Protein AF-A0A0K2JGR6-F1 (afdb_monomer)

Solvent-accessible surface area (backbone atoms only — not comparable to full-atom values): 6038 Å² total; per-residue (Å²): 60,17,43,36,36,44,37,51,69,60,77,52,56,56,62,70,62,49,51,51,53,49,53,51,25,52,50,43,46,52,51,50,33,63,75,75,43,70,71,85,56,75,80,66,47,72,50,77,52,73,47,65,45,98,85,48,19,47,31,39,43,34,42,30,60,51,63,67,59,60,76,58,52,48,73,34,37,85,60,41,51,75,51,66,42,80,54,64,90,88,62,53,66,64,58,51,51,50,55,46,59,66,70,67,67,118

Foldseek 3Di:
DKKKKDFFPDQAQDPVVVVVLVVQLVVLLCVCCVVPVNPPCPPWDKDKDWDADPSNHIMIIMDIPDFDDLVSSCVSRVRDHMDMDDDDPPPCVVVVVVVCVVVVPD

Nearest PDB structures (foldseek):
  7mn2-assembly1_A  TM=6.459E-01  e=1.427E-01  Thermus thermophilus
  7m66-assembly2_D  TM=4.637E-01  e=2.101E-01  Enterococcus faecalis
  2y9h-assembly3_E  TM=5.640E-01  e=9.855E-01  Thermus thermophilus HB8
  6b7z-assembly1_B  TM=3.333E-01  e=1.051E+00  Homo sapiens
  5wob-assembly3_F  TM=3.753E-01  e=1.760E+00  Homo sapiens

Organism: NCBI:txid273035

Structure (mmCIF, N/CA/C/O backbone):
data_AF-A0A0K2JGR6-F1
#
_entry.id   AF-A0A0K2JGR6-F1
#
loop_
_atom_site.group_PDB
_atom_site.id
_atom_site.type_symbol
_atom_site.label_atom_id
_atom_site.label_alt_id
_atom_site.label_comp_id
_atom_site.label_asym_id
_atom_site.label_entity_id
_atom_site.label_seq_id
_atom_site.pdbx_PDB_ins_code
_atom_site.Cartn_x
_atom_site.Cartn_y
_atom_site.Cartn_z
_atom_site.occupancy
_atom_site.B_iso_or_equiv
_atom_site.auth_seq_id
_atom_site.auth_comp_id
_atom_site.auth_asym_id
_atom_site.auth_atom_id
_atom_site.pdbx_PDB_model_num
ATOM 1 N N . MET A 1 1 ? 9.116 0.556 -12.290 1.00 81.19 1 MET A N 1
ATOM 2 C CA . MET A 1 1 ? 7.791 0.968 -11.773 1.00 81.19 1 MET A CA 1
ATOM 3 C C . MET A 1 1 ? 7.024 -0.227 -11.216 1.00 81.19 1 MET A C 1
ATOM 5 O O . MET A 1 1 ? 7.173 -1.329 -11.735 1.00 81.19 1 MET A O 1
ATOM 9 N N . GLY A 1 2 ? 6.248 -0.042 -10.147 1.00 85.56 2 GLY A N 1
ATOM 10 C CA . GLY A 1 2 ? 5.436 -1.106 -9.543 1.00 85.56 2 GLY A CA 1
ATOM 11 C C . GLY A 1 2 ? 4.073 -0.604 -9.077 1.00 85.56 2 GLY A C 1
ATOM 12 O O . GLY A 1 2 ? 3.975 0.508 -8.556 1.00 85.56 2 GLY A O 1
ATOM 13 N 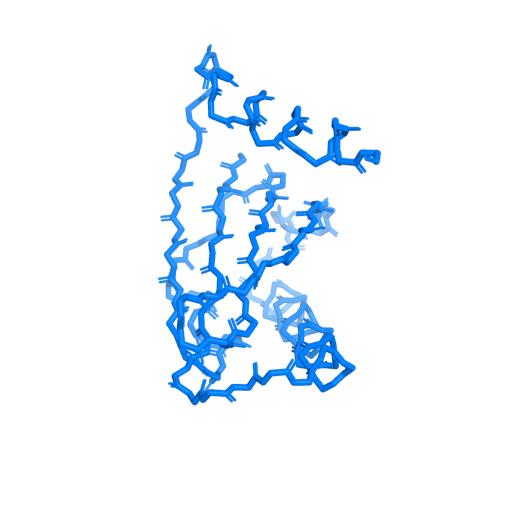N . PHE A 1 3 ? 3.038 -1.425 -9.260 1.00 89.56 3 PHE A N 1
ATOM 14 C CA . PHE A 1 3 ? 1.687 -1.154 -8.776 1.00 89.56 3 PHE A CA 1
ATOM 15 C C . PHE A 1 3 ? 1.401 -1.991 -7.535 1.00 89.56 3 PHE A C 1
ATOM 17 O O . PHE A 1 3 ? 1.279 -3.216 -7.604 1.00 89.56 3 PHE A O 1
ATOM 24 N N . LEU A 1 4 ? 1.285 -1.315 -6.398 1.00 92.62 4 LEU A N 1
ATOM 25 C CA . LEU A 1 4 ? 1.053 -1.924 -5.104 1.00 92.62 4 LEU A CA 1
ATOM 26 C C . LEU A 1 4 ? -0.360 -1.625 -4.617 1.00 92.62 4 LEU A C 1
ATOM 28 O O . LEU A 1 4 ? -0.773 -0.471 -4.557 1.00 92.62 4 LEU A O 1
ATOM 32 N N . THR A 1 5 ? -1.051 -2.655 -4.145 1.00 93.69 5 THR A N 1
ATOM 33 C CA . THR A 1 5 ? -2.258 -2.488 -3.340 1.00 93.69 5 THR A CA 1
ATOM 34 C C . THR A 1 5 ? -2.028 -2.916 -1.898 1.00 93.69 5 THR A C 1
ATOM 36 O O . THR A 1 5 ? -1.475 -3.999 -1.670 1.00 93.69 5 THR A O 1
ATOM 39 N N . LEU A 1 6 ? -2.492 -2.113 -0.939 1.00 96.31 6 LEU A N 1
ATOM 40 C CA . LEU A 1 6 ? -2.498 -2.440 0.488 1.00 96.31 6 LEU A CA 1
ATOM 41 C C . LEU A 1 6 ? -3.933 -2.623 0.971 1.00 96.31 6 LEU A C 1
ATOM 43 O O . LEU A 1 6 ? -4.771 -1.733 0.834 1.00 96.31 6 LEU A O 1
ATOM 47 N N . THR A 1 7 ? -4.191 -3.779 1.569 1.00 93.81 7 THR A N 1
ATOM 48 C CA . THR A 1 7 ? -5.49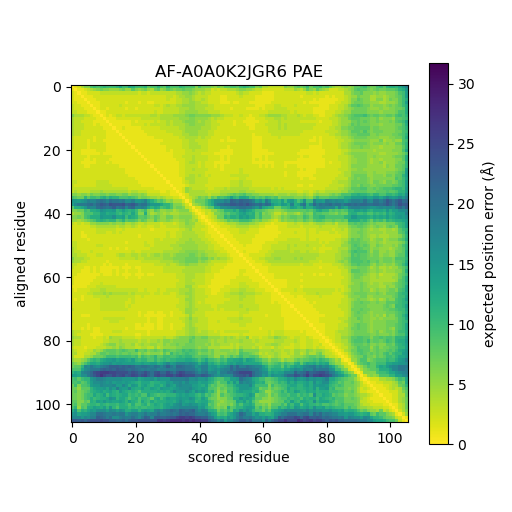8 -4.158 2.104 1.00 93.81 7 THR A CA 1
ATOM 49 C C . THR A 1 7 ? -5.369 -4.370 3.601 1.00 93.81 7 THR A C 1
ATOM 51 O O . THR A 1 7 ? -4.458 -5.070 4.047 1.00 93.81 7 THR A O 1
ATOM 54 N N . TYR A 1 8 ? -6.265 -3.780 4.387 1.00 96.56 8 TYR A N 1
ATOM 55 C CA . TYR A 1 8 ? -6.356 -4.116 5.806 1.00 96.56 8 TYR A CA 1
ATOM 56 C C . TYR A 1 8 ? -6.872 -5.544 5.988 1.00 96.56 8 TYR A C 1
ATOM 58 O O . TYR A 1 8 ? -7.711 -5.991 5.215 1.00 96.56 8 TYR A O 1
ATOM 66 N N . ALA A 1 9 ? -6.411 -6.262 7.008 1.00 95.12 9 ALA A N 1
ATOM 67 C CA . ALA A 1 9 ? -7.080 -7.485 7.454 1.00 95.12 9 ALA A CA 1
ATOM 68 C C . ALA A 1 9 ? -8.369 -7.117 8.212 1.00 95.12 9 ALA A C 1
ATOM 70 O O . ALA A 1 9 ? -9.461 -7.577 7.883 1.00 95.12 9 ALA A O 1
ATOM 71 N N . GLU A 1 10 ? -8.268 -6.169 9.143 1.00 94.56 10 GLU A N 1
ATOM 72 C CA . GLU A 1 10 ? -9.407 -5.597 9.867 1.00 94.56 10 GLU A CA 1
ATOM 73 C C . GLU A 1 10 ? -10.275 -4.686 8.985 1.00 94.56 10 GLU A C 1
ATOM 75 O O . GLU A 1 10 ? -9.843 -4.220 7.926 1.00 94.56 10 GLU A O 1
ATOM 80 N N . ASN A 1 11 ? -11.508 -4.407 9.419 1.00 95.62 11 ASN A N 1
ATOM 81 C CA . ASN A 1 11 ? -12.421 -3.505 8.713 1.00 95.62 11 ASN A CA 1
ATOM 82 C C . ASN A 1 11 ? -12.185 -2.032 9.093 1.00 95.62 11 ASN A C 1
ATOM 84 O O . ASN A 1 11 ? -13.036 -1.384 9.698 1.00 95.62 11 ASN A O 1
ATOM 88 N N . VAL A 1 12 ? -11.000 -1.500 8.787 1.00 96.44 12 VAL A N 1
ATOM 89 C CA . VAL A 1 12 ? -10.662 -0.099 9.091 1.00 96.44 12 VAL A CA 1
ATOM 90 C C . VAL A 1 12 ? -11.364 0.830 8.100 1.00 96.44 12 VAL A C 1
ATOM 92 O O . VAL A 1 12 ? -10.947 0.908 6.948 1.00 96.44 12 VAL A O 1
ATOM 95 N N . GLN A 1 13 ? -12.396 1.549 8.549 1.00 96.75 13 GLN A N 1
ATOM 96 C CA . GLN A 1 13 ? -13.168 2.485 7.710 1.00 96.75 13 GLN A CA 1
ATOM 97 C C . GLN A 1 13 ? -12.742 3.955 7.887 1.00 96.75 13 GLN A C 1
ATOM 99 O O . GLN A 1 13 ? -12.897 4.767 6.976 1.00 96.75 13 GLN A O 1
ATOM 104 N N . ASP A 1 14 ? -12.167 4.307 9.044 1.00 96.62 14 ASP A N 1
ATOM 105 C CA . ASP A 1 14 ? -11.699 5.669 9.317 1.00 96.62 14 ASP A CA 1
ATOM 106 C C . ASP A 1 14 ? -10.462 6.010 8.471 1.00 96.62 14 ASP A C 1
ATOM 108 O O . ASP A 1 14 ? -9.358 5.490 8.681 1.00 96.62 14 ASP A O 1
ATOM 112 N N . ILE A 1 15 ? -10.643 6.946 7.539 1.00 94.75 15 ILE A N 1
ATOM 113 C CA . ILE A 1 15 ? -9.591 7.411 6.640 1.00 94.75 15 ILE A CA 1
ATOM 114 C C . ILE A 1 15 ? -8.465 8.157 7.368 1.00 94.75 15 ILE A C 1
ATOM 116 O O . ILE A 1 15 ? -7.310 8.083 6.941 1.00 94.75 15 ILE A O 1
ATOM 120 N N . LYS A 1 16 ? -8.736 8.838 8.490 1.00 96.56 16 LYS A N 1
ATOM 121 C CA . LYS A 1 16 ? -7.691 9.530 9.265 1.00 96.56 16 LYS A CA 1
ATOM 122 C C . LYS A 1 16 ? -6.739 8.513 9.886 1.00 96.56 16 LYS A C 1
ATOM 124 O O . LYS A 1 16 ? -5.5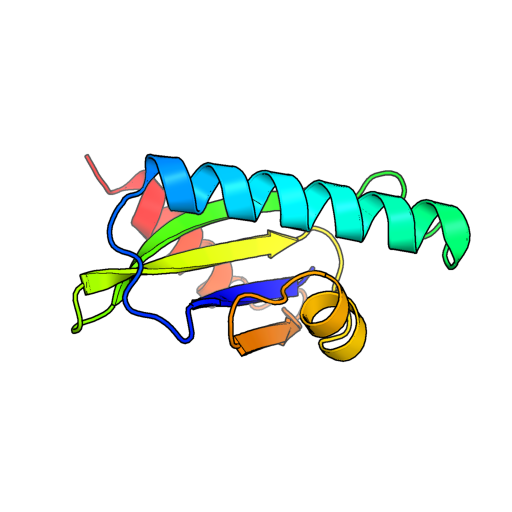18 8.631 9.712 1.00 96.56 16 LYS A O 1
ATOM 129 N N . LYS A 1 17 ? -7.290 7.476 10.528 1.00 97.06 17 LYS A N 1
ATOM 130 C CA . LYS A 1 17 ? -6.525 6.326 11.034 1.00 97.06 17 LYS A CA 1
ATOM 131 C C . LYS A 1 17 ? -5.784 5.615 9.903 1.00 97.06 17 LYS A C 1
ATOM 133 O O . LYS A 1 17 ? -4.587 5.345 10.025 1.00 97.06 17 LYS A O 1
ATOM 138 N N . ALA A 1 18 ? -6.449 5.382 8.772 1.00 96.75 18 ALA A N 1
ATOM 139 C CA . ALA A 1 18 ? -5.828 4.698 7.647 1.00 96.75 18 ALA A CA 1
ATOM 140 C C . ALA A 1 18 ? -4.640 5.480 7.057 1.00 96.75 18 ALA A C 1
ATOM 142 O O . ALA A 1 18 ? -3.583 4.900 6.801 1.00 96.75 18 ALA A O 1
ATOM 143 N N . ASN A 1 19 ? -4.770 6.800 6.909 1.00 95.75 19 ASN A N 1
ATOM 144 C CA . ASN A 1 19 ? -3.689 7.672 6.450 1.00 95.75 19 ASN A CA 1
ATOM 145 C C . ASN A 1 19 ? -2.525 7.725 7.447 1.00 95.75 19 ASN A C 1
ATOM 147 O O . ASN A 1 19 ? -1.364 7.798 7.038 1.00 95.75 19 ASN A O 1
ATOM 151 N N . HIS A 1 20 ? -2.803 7.669 8.752 1.00 97.69 20 HIS A N 1
ATOM 152 C CA . HIS A 1 20 ? -1.753 7.555 9.763 1.00 97.69 20 HIS A CA 1
ATOM 153 C C . HIS A 1 20 ? -0.937 6.264 9.584 1.00 97.69 20 HIS A C 1
ATOM 155 O O . HIS A 1 20 ? 0.291 6.319 9.491 1.00 97.69 20 HIS A O 1
ATOM 161 N N . HIS A 1 21 ? -1.601 5.115 9.445 1.00 98.00 21 HIS A N 1
ATOM 162 C CA . HIS A 1 21 ? -0.935 3.840 9.163 1.00 98.00 21 HIS A CA 1
ATOM 163 C C . HIS A 1 21 ? -0.148 3.857 7.847 1.00 98.00 21 HIS A C 1
ATOM 165 O O . HIS A 1 21 ? 0.966 3.333 7.794 1.00 98.00 21 HIS A O 1
ATOM 171 N N . PHE A 1 22 ? -0.683 4.493 6.801 1.00 96.94 22 PHE A N 1
ATOM 172 C CA . PHE A 1 22 ? 0.020 4.649 5.530 1.00 96.94 22 PHE A CA 1
ATOM 173 C C . PHE A 1 22 ? 1.318 5.461 5.683 1.00 96.94 22 PHE A C 1
ATOM 175 O O . PHE A 1 22 ? 2.373 5.042 5.203 1.00 96.94 22 PHE A O 1
ATOM 182 N N . ARG A 1 23 ? 1.302 6.569 6.438 1.00 96.38 23 ARG A N 1
ATOM 183 C CA . ARG A 1 23 ? 2.530 7.329 6.747 1.00 96.38 23 ARG A CA 1
ATOM 184 C C . ARG A 1 23 ? 3.551 6.487 7.513 1.00 96.38 23 ARG A C 1
ATOM 186 O O . ARG A 1 23 ? 4.744 6.541 7.211 1.00 96.38 23 ARG A O 1
ATOM 193 N N . LEU A 1 24 ? 3.098 5.679 8.475 1.00 97.81 24 LEU A N 1
ATOM 194 C CA . LEU A 1 24 ? 3.971 4.747 9.198 1.00 97.81 24 LEU A CA 1
ATOM 195 C C . LEU A 1 24 ? 4.584 3.694 8.270 1.00 97.81 24 LEU A C 1
ATOM 197 O O . LEU A 1 24 ? 5.763 3.373 8.415 1.00 97.81 24 LEU A O 1
ATOM 201 N N . PHE A 1 25 ? 3.812 3.185 7.312 1.00 96.88 25 PHE A N 1
ATOM 202 C CA . PHE A 1 25 ? 4.296 2.266 6.288 1.00 96.88 25 PHE A CA 1
ATOM 203 C C . PHE A 1 25 ? 5.417 2.882 5.449 1.00 96.88 25 PHE A C 1
ATOM 205 O O . PHE A 1 25 ? 6.497 2.294 5.380 1.00 96.88 25 PHE A O 1
ATOM 212 N N . ILE A 1 26 ? 5.216 4.085 4.900 1.00 94.81 26 ILE A N 1
ATOM 213 C CA . ILE A 1 26 ? 6.252 4.794 4.130 1.00 94.81 26 ILE A CA 1
ATOM 214 C C . ILE A 1 26 ? 7.500 5.037 4.989 1.00 94.81 26 ILE A C 1
ATOM 216 O O . ILE A 1 26 ? 8.620 4.804 4.536 1.00 94.81 26 ILE A O 1
ATOM 220 N N . ARG A 1 27 ? 7.333 5.409 6.264 1.00 94.31 27 ARG A N 1
ATOM 221 C CA . ARG A 1 27 ? 8.462 5.586 7.191 1.00 94.31 27 ARG A CA 1
ATOM 222 C C . ARG A 1 27 ? 9.251 4.289 7.409 1.00 94.31 27 ARG A C 1
ATOM 224 O O . ARG A 1 27 ? 10.479 4.309 7.345 1.00 94.31 27 ARG A O 1
ATOM 231 N N . ARG A 1 28 ? 8.569 3.161 7.644 1.00 95.12 28 ARG A N 1
ATOM 232 C CA . ARG A 1 28 ? 9.207 1.836 7.795 1.00 95.12 28 ARG A CA 1
ATOM 233 C C . ARG A 1 28 ? 9.926 1.413 6.516 1.00 95.12 28 ARG A C 1
ATOM 235 O O . ARG A 1 28 ? 11.018 0.857 6.591 1.00 95.12 28 ARG A O 1
ATOM 242 N N . LEU A 1 29 ? 9.324 1.694 5.365 1.00 93.25 29 LEU A N 1
ATOM 243 C CA . LEU A 1 29 ? 9.880 1.389 4.054 1.00 93.25 29 LEU A CA 1
ATOM 244 C C . LEU A 1 29 ? 11.170 2.185 3.793 1.00 93.25 29 LEU A C 1
ATOM 246 O O . LEU A 1 29 ? 12.197 1.600 3.449 1.00 93.25 29 LEU A O 1
ATOM 250 N N . ASN A 1 30 ? 11.155 3.492 4.065 1.00 90.56 30 ASN A N 1
ATOM 251 C CA . ASN A 1 30 ? 12.333 4.356 3.954 1.00 90.56 30 ASN A CA 1
ATOM 252 C C . ASN A 1 30 ? 13.458 3.912 4.897 1.00 90.56 30 ASN A C 1
ATOM 254 O O . ASN A 1 30 ? 14.615 3.819 4.484 1.00 90.56 30 ASN A O 1
ATOM 258 N N . TYR A 1 31 ? 13.121 3.571 6.145 1.00 91.25 31 TYR A N 1
ATOM 259 C CA . TYR A 1 31 ? 14.090 3.028 7.098 1.00 91.25 31 TYR A CA 1
ATOM 260 C C . TYR A 1 31 ? 14.710 1.714 6.598 1.00 91.25 31 TYR A C 1
ATOM 262 O O . TYR A 1 31 ? 15.932 1.552 6.625 1.00 91.25 31 TYR A O 1
ATOM 270 N N . TYR A 1 32 ? 13.888 0.792 6.084 1.00 91.25 32 TYR A N 1
ATOM 271 C CA . TYR A 1 32 ? 14.366 -0.469 5.519 1.00 91.25 32 TYR A CA 1
ATOM 272 C C . TYR A 1 32 ? 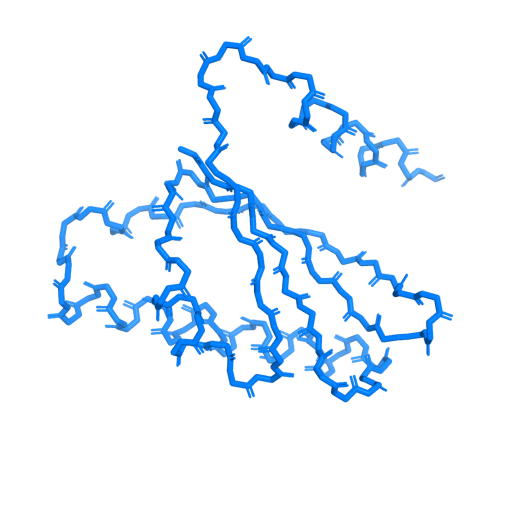15.367 -0.233 4.378 1.00 91.25 32 TYR A C 1
ATOM 274 O O . TYR A 1 32 ? 16.431 -0.856 4.342 1.00 91.25 32 TYR A O 1
ATOM 282 N N . PHE A 1 33 ? 15.074 0.692 3.462 1.00 89.88 33 PHE A N 1
ATOM 283 C CA . PHE A 1 33 ? 15.973 0.979 2.345 1.00 89.88 33 PHE A CA 1
ATOM 284 C C . PHE A 1 33 ? 17.256 1.699 2.756 1.00 89.88 33 PHE A C 1
ATOM 286 O O . PHE A 1 33 ? 18.325 1.327 2.266 1.00 89.88 33 PHE A O 1
ATOM 293 N N . SER A 1 34 ? 17.174 2.644 3.694 1.00 86.94 34 SER A N 1
ATOM 294 C CA . SER A 1 34 ? 18.348 3.309 4.272 1.00 86.94 34 SER A CA 1
ATOM 295 C C . SER A 1 34 ? 19.311 2.306 4.921 1.00 86.94 34 SER A C 1
ATOM 297 O O . SER A 1 34 ? 20.526 2.392 4.740 1.00 86.94 34 SER A O 1
ATOM 299 N N . LYS A 1 35 ? 18.778 1.296 5.618 1.00 84.69 35 LYS A N 1
ATOM 300 C CA . LYS A 1 35 ? 19.593 0.289 6.306 1.00 84.69 35 LYS A CA 1
ATOM 301 C C . LYS A 1 35 ? 20.163 -0.782 5.369 1.00 84.69 35 LYS A C 1
ATOM 303 O O . LYS A 1 35 ? 21.319 -1.158 5.531 1.00 84.69 35 LYS A O 1
ATOM 308 N N . TYR A 1 36 ? 19.381 -1.268 4.398 1.00 79.06 36 TYR A N 1
ATOM 309 C CA . TYR A 1 36 ? 19.706 -2.505 3.665 1.00 79.06 36 TYR A CA 1
ATOM 310 C C . TYR A 1 36 ? 19.909 -2.353 2.145 1.00 79.06 36 TYR A C 1
ATOM 312 O O . TYR A 1 36 ? 20.346 -3.306 1.499 1.00 79.06 36 TYR A O 1
ATOM 320 N N . LYS A 1 37 ? 19.562 -1.214 1.528 1.00 67.94 37 LYS A N 1
ATOM 321 C CA . LYS A 1 37 ? 19.542 -1.048 0.054 1.00 67.94 37 LYS A CA 1
ATOM 322 C C . LYS A 1 37 ? 19.999 0.352 -0.395 1.00 67.94 37 LYS A C 1
ATOM 324 O O . LYS A 1 37 ? 19.483 0.844 -1.398 1.00 67.94 37 LYS A O 1
ATOM 329 N N . LYS A 1 38 ? 20.962 0.947 0.331 1.00 60.97 38 LYS A N 1
ATOM 330 C CA . LYS A 1 38 ? 21.371 2.375 0.394 1.00 60.97 38 LYS A CA 1
ATOM 331 C C . LYS A 1 38 ? 21.294 3.253 -0.874 1.00 60.97 38 LYS A C 1
ATOM 333 O O . LYS A 1 38 ? 21.188 4.460 -0.713 1.00 60.97 38 LYS A O 1
ATOM 338 N N . ASN A 1 39 ? 21.260 2.706 -2.093 1.00 66.31 39 ASN A N 1
ATOM 339 C CA . ASN A 1 39 ? 21.289 3.493 -3.332 1.00 66.31 39 ASN A CA 1
ATOM 340 C C . ASN A 1 39 ? 20.079 3.309 -4.274 1.00 66.31 39 ASN A C 1
ATOM 342 O O . ASN A 1 39 ? 19.754 4.240 -4.997 1.00 66.31 39 ASN A O 1
ATOM 346 N N . LYS A 1 40 ? 19.370 2.165 -4.279 1.00 71.19 40 LYS A N 1
ATOM 347 C CA . LYS A 1 40 ? 18.326 1.905 -5.304 1.00 71.19 40 LYS A CA 1
ATOM 348 C C . LYS A 1 40 ? 17.022 2.686 -5.080 1.00 71.19 40 LYS A C 1
ATOM 350 O O . LYS A 1 40 ? 16.318 2.991 -6.030 1.00 71.19 40 LYS A O 1
ATOM 355 N N . TYR A 1 41 ? 16.686 2.979 -3.825 1.00 76.12 41 TYR A N 1
ATOM 356 C CA . TYR A 1 41 ? 15.381 3.541 -3.448 1.00 76.12 41 TYR A CA 1
ATOM 357 C C . TYR A 1 41 ? 15.486 4.919 -2.781 1.00 76.12 41 TYR A C 1
ATOM 359 O O . TYR A 1 41 ? 14.535 5.357 -2.140 1.00 76.12 41 TYR A O 1
ATOM 367 N N . LYS A 1 42 ? 16.642 5.588 -2.892 1.00 71.38 42 LYS A N 1
ATOM 368 C CA . LYS A 1 42 ? 16.892 6.894 -2.260 1.00 71.38 42 LYS A CA 1
ATOM 369 C C . LYS A 1 42 ? 15.902 7.964 -2.745 1.00 71.38 42 LYS A C 1
ATOM 371 O O . LYS A 1 42 ? 15.428 8.749 -1.934 1.00 71.38 42 LYS A O 1
ATOM 376 N N . ASP A 1 43 ? 15.516 7.893 -4.018 1.00 79.44 43 ASP A N 1
ATOM 377 C CA . ASP A 1 43 ? 14.590 8.825 -4.674 1.00 79.44 43 ASP A CA 1
ATOM 378 C C . ASP A 1 43 ? 13.261 8.151 -5.059 1.00 79.44 43 ASP A C 1
ATOM 380 O O . ASP A 1 43 ? 12.661 8.453 -6.093 1.00 79.44 43 ASP A O 1
ATOM 384 N N . LEU A 1 44 ? 12.799 7.194 -4.244 1.00 85.75 44 LEU A N 1
ATOM 385 C CA . LEU A 1 44 ? 11.558 6.460 -4.489 1.00 85.75 44 LEU A CA 1
ATOM 386 C C . LEU A 1 44 ? 10.336 7.393 -4.423 1.00 85.75 44 LEU A C 1
ATOM 388 O O . LEU A 1 44 ? 9.784 7.668 -3.357 1.00 85.75 44 LEU A O 1
ATOM 392 N N . LYS A 1 45 ? 9.871 7.837 -5.590 1.00 88.50 45 LYS A N 1
ATOM 393 C CA . LYS A 1 45 ? 8.622 8.593 -5.758 1.00 88.50 45 LYS A CA 1
ATOM 394 C C . LYS A 1 45 ? 7.421 7.654 -5.805 1.00 88.50 45 LYS A C 1
ATOM 396 O O . LYS A 1 45 ? 7.539 6.539 -6.330 1.00 88.50 45 LYS A O 1
ATOM 401 N N . TYR A 1 46 ? 6.275 8.121 -5.313 1.00 91.31 46 TYR A N 1
ATOM 402 C CA . TYR A 1 46 ? 5.014 7.393 -5.400 1.00 91.31 46 TYR A CA 1
ATOM 403 C C . TYR A 1 46 ? 3.804 8.311 -5.584 1.00 91.31 46 TYR A C 1
ATOM 405 O O . TYR A 1 46 ? 3.815 9.463 -5.158 1.00 91.31 46 TYR A O 1
ATOM 413 N N . LEU A 1 47 ? 2.752 7.762 -6.188 1.00 90.12 47 LEU A N 1
ATOM 414 C CA . LEU A 1 47 ? 1.395 8.310 -6.196 1.00 90.12 47 LEU A CA 1
ATOM 415 C C . LEU A 1 47 ? 0.488 7.344 -5.444 1.00 90.12 47 LEU A C 1
ATOM 417 O O . LEU A 1 47 ? 0.631 6.132 -5.601 1.00 90.12 47 LEU A O 1
ATOM 421 N N . VAL A 1 48 ? -0.437 7.861 -4.640 1.00 91.69 48 VAL A N 1
ATOM 422 C CA . VAL A 1 48 ? -1.370 7.042 -3.860 1.00 91.69 48 VAL A CA 1
ATOM 423 C C . VAL A 1 48 ? -2.789 7.567 -4.008 1.00 91.69 48 VAL A C 1
ATOM 425 O O . VAL A 1 48 ? -3.016 8.773 -3.987 1.00 91.69 48 VAL A O 1
ATOM 428 N N . ALA A 1 49 ? -3.739 6.649 -4.122 1.00 91.06 49 ALA A N 1
ATOM 429 C CA . ALA A 1 49 ? -5.145 6.921 -3.879 1.00 91.06 49 ALA A CA 1
ATOM 430 C C . ALA A 1 49 ? -5.720 5.828 -2.974 1.00 91.06 49 ALA A C 1
ATOM 432 O O . ALA A 1 49 ? -5.109 4.772 -2.783 1.00 91.06 49 ALA A O 1
ATOM 433 N N . TYR A 1 50 ? -6.886 6.092 -2.395 1.00 92.50 50 TYR A N 1
ATOM 434 C CA . TYR A 1 50 ? -7.603 5.116 -1.590 1.00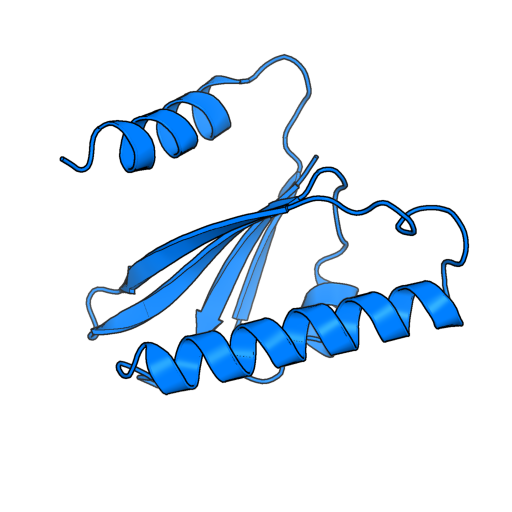 92.50 50 TYR A CA 1
ATOM 435 C C . TYR A 1 50 ? -9.025 4.924 -2.108 1.00 92.50 50 TYR A C 1
ATOM 437 O O . TYR A 1 50 ? -9.629 5.834 -2.679 1.00 92.50 50 TYR A O 1
ATOM 445 N N . GLU A 1 51 ? -9.549 3.728 -1.881 1.00 92.50 51 GLU A N 1
ATOM 446 C CA . GLU A 1 51 ? -10.939 3.353 -2.119 1.00 92.50 51 GLU A CA 1
ATOM 447 C C . GLU A 1 51 ? -11.458 2.552 -0.933 1.00 92.50 51 GLU A C 1
ATOM 449 O O . GLU A 1 51 ? -10.694 2.151 -0.056 1.00 92.50 51 GLU A O 1
ATOM 454 N N . TYR A 1 52 ? -12.761 2.309 -0.908 1.00 94.06 52 TYR A N 1
ATOM 455 C CA . TYR A 1 52 ? -13.373 1.413 0.057 1.00 94.06 52 TYR A CA 1
ATOM 456 C C . TYR A 1 52 ? -13.642 0.067 -0.612 1.00 94.06 52 TYR A C 1
ATOM 458 O O . TYR A 1 52 ? -14.179 0.010 -1.717 1.00 94.06 52 TYR A O 1
ATOM 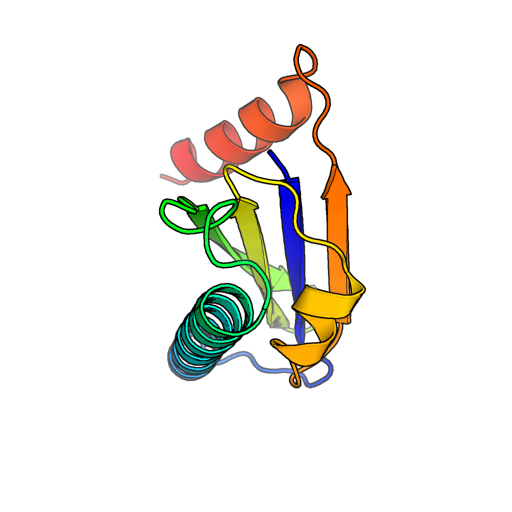466 N N . GLN A 1 53 ? -13.261 -1.026 0.047 1.00 93.19 53 GLN A N 1
ATOM 467 C CA . GLN A 1 53 ? -13.691 -2.365 -0.353 1.00 93.19 53 GLN A CA 1
ATOM 468 C C . GLN A 1 53 ? -15.203 -2.523 -0.133 1.00 93.19 53 GLN A C 1
ATOM 470 O O . GLN A 1 53 ? -15.787 -1.783 0.653 1.00 93.19 53 GLN A O 1
ATOM 475 N N . ASN A 1 54 ? -15.819 -3.564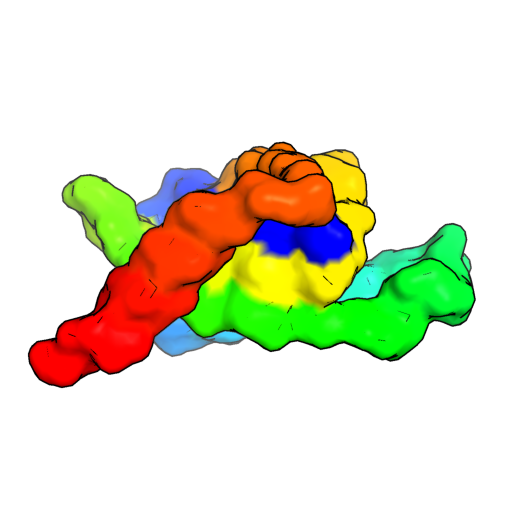 -0.706 1.00 93.69 54 ASN A N 1
ATOM 476 C CA . ASN A 1 54 ? -17.248 -3.865 -0.502 1.00 93.69 54 ASN A CA 1
ATOM 477 C C . ASN A 1 54 ? -17.654 -3.953 0.982 1.00 93.69 54 ASN A C 1
ATOM 479 O O . ASN A 1 54 ? -18.777 -3.630 1.339 1.00 93.69 54 ASN A O 1
ATOM 483 N N . ARG A 1 55 ? -16.728 -4.362 1.859 1.00 94.12 55 ARG A N 1
ATOM 484 C CA . ARG A 1 55 ? -16.941 -4.437 3.317 1.00 94.12 55 ARG A CA 1
ATOM 485 C C . ARG A 1 55 ? -16.790 -3.099 4.064 1.00 94.12 55 ARG A C 1
ATOM 487 O O . ARG A 1 55 ? -16.912 -3.079 5.285 1.00 94.12 55 ARG A O 1
ATOM 494 N N . GLY A 1 56 ? -16.456 -2.016 3.362 1.00 93.69 56 GLY A N 1
ATOM 495 C CA . GLY A 1 56 ? -16.217 -0.679 3.919 1.00 93.69 56 GLY A CA 1
ATOM 496 C C . GLY A 1 56 ? -14.773 -0.394 4.347 1.00 93.69 56 GLY A C 1
ATOM 497 O O . GLY A 1 56 ? -14.470 0.726 4.739 1.00 93.69 56 GLY A O 1
ATOM 498 N N . ALA A 1 57 ? -13.859 -1.366 4.268 1.00 96.12 57 ALA A N 1
ATOM 499 C CA . ALA A 1 57 ? -12.466 -1.160 4.661 1.00 96.12 57 ALA A CA 1
ATOM 500 C C . ALA A 1 57 ? -11.723 -0.279 3.652 1.00 96.12 57 ALA A C 1
ATOM 502 O O . ALA A 1 57 ? -11.835 -0.495 2.444 1.00 96.12 57 ALA A O 1
ATOM 503 N N . VAL A 1 58 ? -10.898 0.647 4.138 1.00 95.88 58 VAL A N 1
ATOM 504 C CA . VAL A 1 58 ? -9.993 1.443 3.302 1.00 95.88 58 VAL A CA 1
ATOM 505 C C . VAL A 1 58 ? -9.004 0.519 2.578 1.00 95.88 58 VAL A C 1
ATOM 507 O O . VAL A 1 58 ? -8.458 -0.426 3.146 1.00 95.88 58 VAL A O 1
ATOM 510 N N . HIS A 1 59 ? -8.746 0.796 1.311 1.00 95.00 59 HIS A N 1
ATOM 511 C CA . HIS A 1 59 ? -7.829 0.059 0.457 1.00 95.00 59 HIS A CA 1
ATOM 512 C C . HIS A 1 59 ? -6.971 1.054 -0.313 1.00 95.00 59 HIS A C 1
ATOM 514 O O . HIS A 1 59 ? -7.499 1.928 -0.997 1.00 95.00 59 HIS A O 1
ATOM 520 N N . PHE A 1 60 ? -5.650 0.941 -0.192 1.00 94.88 60 PHE A N 1
ATOM 521 C CA . PHE A 1 60 ? -4.734 1.849 -0.877 1.00 94.88 60 PHE A CA 1
ATOM 522 C C . PHE A 1 60 ? -4.260 1.244 -2.184 1.00 94.88 60 PHE A C 1
ATOM 524 O O . PHE A 1 60 ? -3.827 0.093 -2.223 1.00 94.88 60 PHE A O 1
ATOM 531 N N . HIS A 1 61 ? -4.236 2.072 -3.213 1.00 92.56 61 HIS A N 1
ATOM 532 C CA . HIS A 1 61 ? -3.606 1.792 -4.486 1.00 92.56 61 HIS A CA 1
ATOM 533 C C . HIS A 1 61 ? -2.443 2.765 -4.681 1.00 92.56 61 HIS A C 1
ATOM 535 O O . HIS A 1 61 ? -2.591 3.979 -4.530 1.00 92.56 61 HIS A O 1
ATOM 541 N N . ILE A 1 62 ? -1.264 2.227 -4.968 1.00 91.75 62 ILE A N 1
ATOM 542 C CA . ILE A 1 62 ? -0.011 2.972 -4.959 1.00 91.75 62 ILE A CA 1
ATOM 543 C C . ILE A 1 62 ? 0.769 2.641 -6.225 1.00 91.75 62 ILE A C 1
ATOM 545 O O . ILE A 1 62 ? 0.982 1.474 -6.550 1.00 91.75 62 ILE A O 1
ATOM 549 N N . ILE A 1 63 ? 1.250 3.670 -6.911 1.00 89.88 63 ILE A N 1
ATOM 550 C CA . ILE A 1 63 ? 2.208 3.531 -8.005 1.00 89.88 63 ILE A CA 1
ATOM 551 C C . ILE A 1 63 ? 3.555 4.000 -7.480 1.00 89.88 63 ILE A C 1
ATOM 553 O O . ILE A 1 63 ? 3.716 5.177 -7.168 1.00 89.88 63 ILE A O 1
ATOM 557 N N . PHE A 1 64 ? 4.520 3.092 -7.399 1.00 89.50 64 PHE A N 1
ATOM 558 C CA . PHE A 1 64 ? 5.907 3.418 -7.090 1.00 89.50 64 PHE A CA 1
ATOM 559 C C . PHE A 1 64 ? 6.724 3.542 -8.371 1.00 89.50 64 PHE A C 1
ATOM 561 O O . PHE A 1 64 ? 6.616 2.705 -9.268 1.00 89.50 64 PHE A O 1
ATOM 568 N N . SER A 1 65 ? 7.610 4.537 -8.417 1.00 86.69 65 SER A N 1
ATOM 569 C CA . SER A 1 65 ? 8.621 4.693 -9.479 1.00 86.69 65 SER A CA 1
ATOM 570 C C . SER A 1 65 ? 9.460 3.422 -9.680 1.00 86.69 65 SER A C 1
ATOM 572 O O . SER A 1 65 ? 9.723 3.032 -10.816 1.00 86.69 65 SER A O 1
ATOM 574 N N . GLU A 1 66 ? 9.735 2.681 -8.604 1.00 87.50 66 GLU A N 1
ATOM 575 C CA . GLU A 1 66 ? 10.445 1.400 -8.622 1.00 87.50 66 GLU A CA 1
ATOM 576 C C . GLU A 1 66 ? 9.573 0.233 -8.152 1.00 87.50 66 GLU A C 1
ATOM 578 O O . GLU A 1 66 ? 8.676 0.386 -7.325 1.00 87.50 66 GLU A O 1
ATOM 583 N N . TYR A 1 67 ? 9.856 -0.969 -8.659 1.00 88.75 67 TYR A N 1
ATOM 584 C CA . TYR A 1 67 ? 9.216 -2.179 -8.142 1.00 88.75 67 TYR A CA 1
ATOM 585 C C . TYR A 1 67 ? 9.793 -2.545 -6.768 1.00 88.75 67 TYR A C 1
ATOM 587 O O . TYR A 1 67 ? 11.009 -2.563 -6.578 1.00 88.75 67 TYR A O 1
ATOM 595 N N . ILE A 1 68 ? 8.915 -2.892 -5.823 1.00 90.19 68 ILE A N 1
ATOM 596 C CA . ILE A 1 68 ? 9.284 -3.244 -4.448 1.00 90.19 68 ILE A CA 1
ATOM 597 C C . ILE A 1 68 ? 8.886 -4.695 -4.168 1.00 90.19 68 ILE A C 1
ATOM 599 O O . ILE A 1 68 ? 7.703 -5.023 -4.226 1.00 90.19 68 ILE A O 1
ATOM 603 N N . PRO A 1 69 ? 9.814 -5.586 -3.792 1.00 91.19 69 PRO A N 1
ATOM 604 C CA . PRO A 1 69 ? 9.459 -6.975 -3.518 1.00 91.19 69 PRO A CA 1
ATOM 605 C C . PRO A 1 69 ? 8.381 -7.111 -2.431 1.00 91.19 69 PRO A C 1
ATOM 607 O O . PRO A 1 69 ? 8.493 -6.499 -1.366 1.00 91.19 69 PRO A O 1
ATOM 610 N N . ASN A 1 70 ? 7.387 -7.982 -2.651 1.00 92.25 70 ASN A N 1
ATOM 611 C CA . ASN A 1 70 ? 6.282 -8.221 -1.706 1.00 92.25 70 ASN A CA 1
ATOM 612 C C . ASN A 1 70 ? 6.764 -8.543 -0.282 1.00 92.25 70 ASN A C 1
ATOM 614 O O . ASN A 1 70 ? 6.168 -8.078 0.684 1.00 92.25 70 ASN A O 1
ATOM 618 N N . LYS A 1 71 ? 7.879 -9.273 -0.144 1.00 92.56 71 LYS A N 1
ATOM 619 C CA . LYS A 1 71 ? 8.487 -9.599 1.158 1.00 92.56 71 LYS A CA 1
ATOM 620 C C . LYS A 1 71 ? 8.921 -8.356 1.943 1.00 92.56 71 LYS A C 1
ATOM 622 O O . LYS A 1 71 ? 8.881 -8.369 3.167 1.00 92.56 71 LYS A O 1
ATOM 627 N N . VAL A 1 72 ? 9.352 -7.293 1.262 1.00 93.25 72 VAL A N 1
ATOM 628 C CA . VAL A 1 72 ? 9.708 -6.019 1.908 1.00 93.25 72 VAL A CA 1
ATOM 629 C C . VAL A 1 72 ? 8.442 -5.281 2.320 1.00 93.25 72 VAL A C 1
ATOM 631 O O . VAL A 1 72 ? 8.334 -4.851 3.463 1.00 93.25 72 VAL A O 1
ATOM 634 N N . VAL A 1 73 ? 7.465 -5.198 1.414 1.00 95.12 73 VAL A N 1
ATOM 635 C CA . VAL A 1 73 ? 6.185 -4.533 1.685 1.00 95.12 73 VAL A CA 1
ATOM 636 C C . VAL A 1 73 ? 5.489 -5.151 2.895 1.00 95.12 73 VAL A C 1
ATOM 638 O O . VAL A 1 73 ? 5.120 -4.419 3.805 1.00 95.12 73 VAL A O 1
ATOM 641 N N . SER A 1 74 ? 5.388 -6.480 2.948 1.00 94.38 74 SER A N 1
ATOM 642 C CA . SER A 1 74 ? 4.761 -7.212 4.054 1.00 94.38 74 SER A CA 1
ATOM 643 C C . SER A 1 74 ? 5.428 -6.916 5.405 1.00 94.38 74 SER A C 1
ATOM 645 O O . SER A 1 74 ? 4.740 -6.665 6.389 1.00 94.38 74 SER A O 1
ATOM 647 N N . LYS A 1 75 ? 6.766 -6.816 5.458 1.00 94.19 75 LYS A N 1
ATOM 648 C CA . LYS A 1 75 ? 7.482 -6.412 6.685 1.00 94.19 75 LYS A CA 1
ATOM 649 C C . LYS A 1 75 ? 7.158 -4.982 7.129 1.00 94.19 75 LYS A C 1
ATOM 651 O O . LYS A 1 75 ? 7.217 -4.679 8.318 1.00 94.19 75 LYS A O 1
ATOM 656 N N . CYS A 1 76 ? 6.863 -4.086 6.190 1.00 95.31 76 CYS A N 1
ATOM 657 C CA . CYS A 1 76 ? 6.562 -2.683 6.476 1.00 95.31 76 CYS A CA 1
ATOM 658 C C . CYS A 1 76 ? 5.059 -2.427 6.708 1.00 95.31 76 CYS A C 1
ATOM 660 O O . CYS A 1 76 ? 4.708 -1.422 7.338 1.00 95.31 76 CYS A O 1
ATOM 662 N N . TRP A 1 77 ? 4.187 -3.316 6.221 1.00 96.94 77 TRP A N 1
ATOM 663 C CA . TRP A 1 77 ? 2.726 -3.249 6.312 1.00 96.94 77 TRP A CA 1
ATOM 664 C C . TRP A 1 77 ? 2.168 -4.346 7.236 1.00 96.94 77 TRP A C 1
ATOM 666 O O . TRP A 1 77 ? 1.693 -5.374 6.760 1.00 96.94 77 TRP A 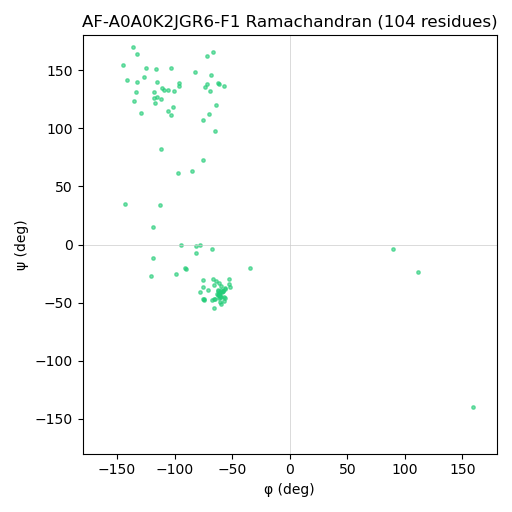O 1
ATOM 676 N N . PRO A 1 78 ? 2.169 -4.138 8.564 1.00 95.94 78 PRO A N 1
ATOM 677 C CA . PRO A 1 78 ? 1.691 -5.140 9.516 1.00 95.94 78 PRO A CA 1
ATOM 678 C C . PRO A 1 78 ? 0.158 -5.216 9.613 1.00 95.94 78 PRO A C 1
ATOM 680 O O . PRO A 1 78 ? -0.363 -5.983 10.410 1.00 95.94 78 PRO A O 1
ATOM 683 N N . TYR A 1 79 ? -0.576 -4.393 8.860 1.00 95.94 79 TYR A N 1
ATOM 684 C CA . TYR A 1 79 ? -2.020 -4.218 9.041 1.00 95.94 79 TYR A CA 1
ATOM 685 C C . TYR A 1 79 ? -2.875 -5.112 8.135 1.00 95.94 79 TYR A C 1
ATOM 687 O O . TYR A 1 79 ? -4.104 -5.035 8.179 1.00 95.94 79 TYR A O 1
ATOM 695 N N . GLY A 1 80 ? -2.252 -5.931 7.286 1.00 93.69 80 GLY A N 1
ATOM 696 C CA . GLY A 1 80 ? -2.956 -6.862 6.415 1.00 93.69 80 GLY A CA 1
ATOM 697 C C . GLY A 1 80 ? -2.123 -7.308 5.224 1.00 93.69 80 GLY A C 1
ATOM 698 O O . GLY A 1 80 ? -0.927 -7.564 5.339 1.00 93.69 80 GLY A O 1
ATOM 699 N N . TYR A 1 81 ? -2.770 -7.399 4.068 1.00 92.56 81 TYR A N 1
ATOM 700 C CA . TYR A 1 81 ? -2.221 -8.036 2.878 1.00 92.56 81 TYR A CA 1
ATOM 701 C C . TYR A 1 81 ? -1.737 -7.013 1.855 1.00 92.56 81 TYR A C 1
ATOM 703 O O . TYR A 1 81 ? -2.281 -5.912 1.728 1.00 92.56 81 TYR A O 1
ATOM 711 N N . ASN A 1 82 ? -0.744 -7.415 1.069 1.00 92.38 82 ASN A N 1
ATOM 712 C CA . ASN A 1 82 ? -0.237 -6.640 -0.048 1.00 92.38 82 ASN A CA 1
ATOM 713 C C . ASN A 1 82 ? -0.226 -7.464 -1.335 1.00 92.38 82 ASN A C 1
ATOM 715 O O . ASN A 1 82 ? 0.107 -8.647 -1.326 1.00 92.38 82 ASN A O 1
ATOM 719 N N . LYS A 1 83 ? -0.518 -6.805 -2.456 1.00 88.88 83 LYS A N 1
ATOM 720 C CA . LYS A 1 83 ? -0.336 -7.366 -3.797 1.00 88.88 83 LYS A CA 1
ATOM 721 C C . LYS A 1 83 ? 0.444 -6.357 -4.620 1.00 88.88 83 LYS A C 1
ATOM 723 O O . LYS A 1 83 ? -0.048 -5.261 -4.864 1.00 88.88 83 LYS A O 1
ATOM 728 N N . ASN A 1 84 ? 1.671 -6.708 -4.988 1.00 84.31 84 ASN A N 1
ATOM 729 C CA . ASN A 1 84 ? 2.478 -5.914 -5.905 1.00 84.31 84 ASN A CA 1
ATOM 730 C C . ASN A 1 84 ? 2.533 -6.595 -7.268 1.00 84.31 84 ASN A C 1
ATOM 732 O O . ASN A 1 84 ? 2.789 -7.799 -7.347 1.00 84.31 84 ASN A O 1
ATOM 736 N N . LEU A 1 85 ? 2.303 -5.815 -8.315 1.00 81.12 85 LEU A N 1
ATOM 737 C CA . LEU A 1 85 ? 2.402 -6.231 -9.702 1.00 81.12 85 LEU A CA 1
ATOM 738 C C . LEU A 1 85 ? 3.499 -5.392 -10.373 1.00 81.12 85 LEU A C 1
ATOM 740 O O . LEU A 1 85 ? 3.452 -4.157 -10.291 1.00 81.12 85 LEU A O 1
ATOM 744 N N . PRO A 1 86 ? 4.506 -6.020 -11.011 1.00 74.00 86 PRO A N 1
ATOM 745 C CA . PRO A 1 86 ? 5.437 -5.276 -11.846 1.00 74.00 86 PRO A CA 1
ATOM 746 C C . PRO A 1 86 ? 4.655 -4.645 -12.999 1.00 74.00 86 PRO A C 1
ATOM 748 O O . PRO A 1 86 ? 3.754 -5.271 -13.556 1.00 74.00 86 PRO A O 1
ATOM 751 N N . VAL A 1 87 ? 4.979 -3.398 -13.336 1.00 70.38 87 VAL A N 1
ATOM 752 C CA . VAL A 1 87 ? 4.409 -2.767 -14.527 1.00 70.38 87 VAL A CA 1
ATOM 753 C C . VAL A 1 87 ? 5.446 -2.821 -15.634 1.00 70.38 87 VAL A C 1
ATOM 755 O O . VAL A 1 87 ? 6.532 -2.259 -15.486 1.00 70.38 87 VAL A O 1
ATOM 758 N N . GLU A 1 88 ? 5.107 -3.512 -16.720 1.00 64.12 88 GLU A N 1
ATOM 759 C CA . GLU A 1 88 ? 5.938 -3.581 -17.916 1.00 64.12 88 GLU A CA 1
ATOM 760 C C . GLU A 1 88 ? 5.960 -2.227 -18.634 1.00 64.12 88 GLU A C 1
ATOM 762 O O . GLU A 1 88 ? 4.931 -1.574 -18.852 1.00 64.12 88 GLU A O 1
ATOM 767 N N . THR A 1 89 ? 7.166 -1.793 -18.986 1.00 53.38 89 THR A N 1
ATOM 768 C CA . THR A 1 89 ? 7.420 -0.587 -19.775 1.00 53.38 89 THR A CA 1
ATOM 769 C C . THR A 1 89 ? 6.831 -0.756 -21.175 1.00 53.38 89 THR A C 1
ATOM 771 O O . THR A 1 89 ? 7.227 -1.665 -21.893 1.00 53.38 89 THR A O 1
ATOM 774 N N . GLY A 1 90 ? 5.891 0.114 -21.563 1.00 54.38 90 GLY A N 1
ATOM 775 C 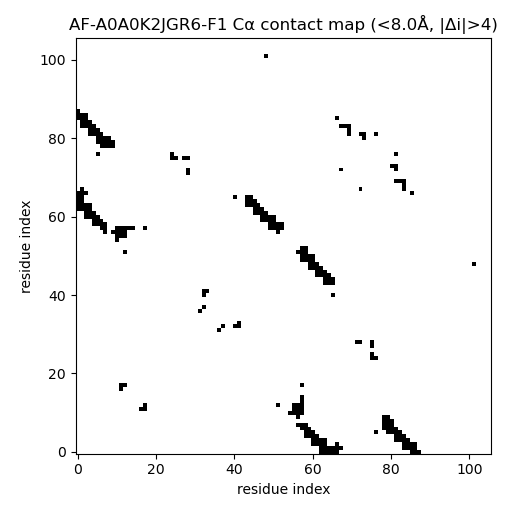CA . GLY A 1 90 ? 5.218 0.086 -22.873 1.00 54.38 90 GLY A CA 1
ATOM 776 C C . GLY A 1 90 ? 3.736 -0.305 -22.812 1.00 54.38 90 GLY A C 1
ATOM 777 O O . GLY A 1 90 ? 2.945 0.135 -23.642 1.00 54.38 90 GLY A O 1
ATOM 778 N N . THR A 1 91 ? 3.304 -1.015 -21.769 1.00 54.72 91 THR A N 1
ATOM 779 C CA . THR A 1 91 ? 1.891 -1.368 -21.526 1.00 54.72 91 THR A CA 1
ATOM 780 C C . THR A 1 91 ? 1.229 -0.394 -20.551 1.00 54.72 91 THR A C 1
ATOM 782 O O . THR A 1 91 ? 0.749 -0.751 -19.475 1.00 54.72 91 THR A O 1
ATOM 785 N N . ASN A 1 92 ? 1.170 0.881 -20.936 1.00 58.94 92 ASN A N 1
ATOM 786 C CA . ASN A 1 92 ? 0.625 1.957 -20.100 1.00 58.94 92 ASN A CA 1
ATOM 787 C C . ASN A 1 92 ? -0.889 1.861 -19.843 1.00 58.94 92 ASN A C 1
ATOM 789 O O . ASN A 1 92 ? -1.407 2.632 -19.048 1.00 58.94 92 ASN A O 1
ATOM 793 N N . LYS A 1 93 ? -1.627 0.908 -20.428 1.00 62.41 93 LYS A N 1
ATOM 794 C CA . LYS A 1 93 ? -3.096 0.831 -20.293 1.00 62.41 93 LYS A CA 1
ATOM 795 C C . LYS A 1 93 ? -3.567 0.762 -18.836 1.00 62.41 93 LYS A C 1
ATOM 797 O O . LYS A 1 93 ? -4.586 1.364 -18.512 1.00 62.41 93 LYS A O 1
ATOM 802 N N . PHE A 1 94 ? -2.850 0.055 -17.959 1.00 64.19 94 PHE A N 1
ATOM 803 C CA . PHE A 1 94 ? -3.255 -0.091 -16.555 1.00 64.19 94 PHE A CA 1
ATOM 804 C C . PHE A 1 94 ? -3.013 1.192 -15.751 1.00 64.19 94 PHE A C 1
ATOM 806 O O . PHE A 1 94 ? -3.914 1.668 -15.066 1.00 64.19 94 PHE A O 1
ATOM 813 N N . ILE A 1 95 ? -1.827 1.792 -15.900 1.00 66.56 95 ILE A N 1
ATOM 814 C CA . ILE A 1 95 ? -1.478 3.067 -15.262 1.00 66.56 95 ILE A CA 1
ATOM 815 C C . ILE A 1 95 ? -2.339 4.196 -15.821 1.00 66.56 95 ILE A C 1
ATOM 817 O O . ILE A 1 95 ? -2.898 4.953 -15.043 1.00 66.56 95 ILE A O 1
ATOM 821 N N . SER A 1 96 ? -2.501 4.296 -17.140 1.00 67.56 96 SER A N 1
ATOM 822 C CA . SER A 1 96 ? -3.325 5.319 -17.786 1.00 67.56 96 SER A CA 1
ATOM 823 C C . SER A 1 96 ? -4.785 5.213 -17.364 1.00 67.56 96 SER A C 1
ATOM 825 O O . SER A 1 96 ? -5.373 6.231 -17.024 1.00 67.56 96 SER A O 1
ATOM 827 N N . LYS A 1 97 ? -5.367 4.004 -17.300 1.00 69.00 97 LYS A N 1
ATOM 828 C CA . LYS A 1 97 ? -6.719 3.810 -16.745 1.00 69.00 97 LYS A CA 1
ATOM 829 C C . LYS A 1 97 ? -6.798 4.218 -15.279 1.00 69.00 97 LYS A C 1
ATOM 831 O O . LYS A 1 97 ? -7.782 4.825 -14.878 1.00 69.00 97 LYS A O 1
ATOM 836 N N . TYR A 1 98 ? -5.783 3.878 -14.487 1.00 70.00 98 TYR A N 1
ATOM 837 C CA . TYR A 1 98 ? -5.740 4.218 -13.072 1.00 70.00 98 TYR A CA 1
ATOM 838 C C . TYR A 1 98 ? -5.651 5.736 -12.873 1.00 70.00 98 TYR A C 1
ATOM 840 O O . TYR A 1 98 ? -6.514 6.323 -12.235 1.00 70.00 98 TYR A O 1
ATOM 848 N N . VAL A 1 99 ? -4.663 6.385 -13.486 1.00 71.00 99 VAL A N 1
ATOM 849 C CA . VAL A 1 99 ? -4.486 7.840 -13.464 1.00 71.00 99 VAL A CA 1
ATOM 850 C C . VAL A 1 99 ? -5.750 8.538 -13.980 1.00 71.00 99 VAL A C 1
ATOM 852 O O . VAL A 1 99 ? -6.264 9.414 -13.295 1.00 71.00 99 VAL A O 1
ATOM 855 N N . ALA A 1 100 ? -6.331 8.089 -15.099 1.00 69.75 100 ALA A N 1
ATOM 856 C CA . ALA A 1 100 ? -7.593 8.626 -15.614 1.00 69.75 100 ALA A CA 1
ATOM 857 C C . ALA A 1 100 ? -8.759 8.461 -14.625 1.00 69.75 100 ALA A C 1
ATOM 859 O O . ALA A 1 100 ? -9.498 9.415 -14.409 1.00 69.75 100 ALA A O 1
ATOM 860 N N . LYS A 1 101 ? -8.905 7.301 -13.967 1.00 72.06 101 LYS A N 1
ATOM 861 C CA . LYS A 1 101 ? -9.964 7.050 -12.970 1.00 72.06 101 LYS A CA 1
ATOM 862 C C . LYS A 1 101 ? -9.948 8.072 -11.829 1.00 72.06 101 LYS A C 1
ATOM 864 O O . LYS A 1 101 ? -11.016 8.465 -11.372 1.00 72.06 101 LYS A O 1
ATOM 869 N N . TYR A 1 102 ? -8.770 8.495 -11.366 1.00 65.75 102 TYR A N 1
ATOM 870 C CA . TYR A 1 102 ? -8.663 9.474 -10.274 1.00 65.75 102 TYR A CA 1
ATOM 871 C C . TYR A 1 102 ? -8.592 10.927 -10.743 1.00 65.75 102 TYR A C 1
ATOM 873 O O . TYR A 1 102 ? -8.908 11.805 -9.952 1.00 65.75 102 TYR A O 1
ATOM 881 N N . ILE A 1 103 ? -8.231 11.191 -12.002 1.00 63.41 103 ILE A N 1
ATOM 882 C CA . ILE A 1 103 ? -8.334 12.534 -12.598 1.00 63.41 103 ILE A CA 1
ATOM 883 C C . ILE A 1 103 ? -9.793 12.875 -12.945 1.00 63.41 103 ILE A C 1
ATOM 885 O O . ILE A 1 103 ? -10.205 14.014 -12.775 1.00 63.41 103 ILE A O 1
ATOM 889 N N . ILE A 1 104 ? -10.584 11.899 -13.407 1.00 56.72 104 ILE A N 1
ATOM 890 C CA . ILE A 1 104 ? -11.982 12.093 -13.846 1.00 56.72 104 ILE A CA 1
ATOM 891 C C . ILE A 1 104 ? -12.966 12.126 -12.664 1.00 56.72 104 ILE A C 1
ATOM 893 O O . ILE A 1 104 ? -14.140 12.428 -12.842 1.00 56.72 104 ILE A O 1
ATOM 897 N N . LYS A 1 105 ? -12.508 11.838 -11.442 1.00 47.78 105 LYS A N 1
ATOM 898 C CA . LYS A 1 105 ? -13.338 11.897 -10.234 1.00 47.78 105 LYS A CA 1
ATOM 899 C C . LYS A 1 105 ? -13.562 13.369 -9.832 1.00 47.78 105 LYS A C 1
ATOM 901 O O . LYS A 1 105 ? -12.932 13.847 -8.892 1.00 47.78 105 LYS A O 1
ATOM 906 N N . VAL A 1 106 ? -14.394 14.069 -10.607 1.00 38.19 106 VAL A N 1
ATOM 907 C CA . VAL A 1 106 ? -14.960 15.404 -10.339 1.00 38.19 106 VAL A CA 1
ATOM 908 C C . VAL A 1 106 ? -16.323 15.232 -9.688 1.00 38.19 106 VAL A C 1
ATOM 910 O O . VAL A 1 106 ? -17.080 14.353 -10.162 1.00 38.19 106 VAL A O 1
#

Mean predicted aligned error: 5.8 Å

Secondary structure (DSSP, 8-state):
-EEEEEEESS----HHHHHHHHHHHHHHHHHHHHHH-TTTTTT--EEEEEEE-TTS-EEEEEEESS---HHHHHHH-TTEEEEEEEPPTT-THHHHHHHHHHHS--

Sequence (106 aa):
MGFLTLTYAENVQDIKKANHHFRLFIRRLNYYFSKYKKNKYKDLKYLVAYEYQNRGAVHFHIIFSEYIPNKVVSKCWPYGYNKNLPVETGTNKFISKYVAKYIIKV

pLDDT: mean 85.18, std 13.62, range [38.19, 98.0]

InterPro domains:
  IPR056906 Replication-associated protein ORF2/G2P domain [PF23343] (3-105)

Radius of gyration: 14.0 Å; Cα contacts (8 Å, |Δi|>4): 144; chains: 1; bounding box: 39×25×34 Å